Protein AF-A0A940MHP2-F1 (afdb_monomer)

pLDDT: mean 75.49, std 18.13, range [38.44, 93.75]

Secondary structure (DSSP, 8-state):
------TTGGG-HHHHHHHHHHHHHHHHHT--HHHHHHHHH---HHHHHHHHHHHHHTT-S-------

Sequence (68 aa):
GRHRGPGTAGRLGGRLGDVVDAYRAAQSRGEDPVLAVMAATGFGRRRTLRLIAGARDAGHLPSRRRKA

Radius of gyration: 12.12 Å; Cα contacts (8 Å, |Δi|>4): 50; chains: 1; bounding box: 33×19×34 Å

Mean predicted aligned error: 8.59 Å

Organism: NCBI:txid2798581

Solvent-accessible surface area (backbone atoms only — not comparable to full-atom values): 4221 Å² total; per-residue (Å²): 129,91,81,80,73,83,83,77,55,90,84,36,69,74,58,50,51,55,42,49,52,30,29,49,53,19,56,76,70,73,45,62,37,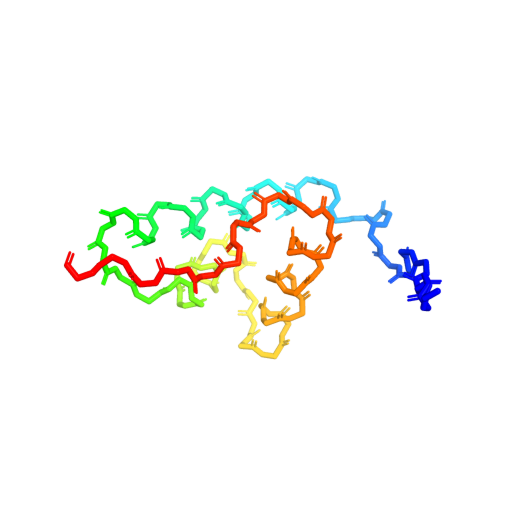65,60,37,27,22,68,74,67,73,42,57,69,77,58,39,54,51,51,55,49,52,36,38,77,71,64,77,42,81,80,86,72,83,78,129

Foldseek 3Di:
DDDPDDPPCPVCVVVLVQLLVQQVVCVVVVHDSLVSSCVSPVDDSVVSVVSVVSCVSVVSDDDDDDDD

Structure (mmCIF, N/CA/C/O backbone):
data_AF-A0A940MHP2-F1
#
_entry.id   AF-A0A940MHP2-F1
#
loop_
_atom_site.group_PDB
_atom_site.id
_atom_site.type_symbol
_atom_site.label_atom_id
_atom_site.label_alt_id
_atom_site.label_comp_id
_atom_site.label_asym_id
_atom_site.label_entity_id
_atom_site.label_seq_id
_atom_site.pdbx_PDB_ins_code
_atom_site.Cartn_x
_atom_site.Cartn_y
_atom_site.Cartn_z
_atom_site.occupancy
_atom_site.B_iso_or_equiv
_atom_site.auth_seq_id
_atom_site.auth_comp_id
_atom_site.auth_asym_id
_atom_site.auth_atom_id
_atom_site.pdbx_PDB_model_num
ATOM 1 N N . GLY A 1 1 ? -0.115 5.160 -27.258 1.00 38.44 1 GLY A N 1
ATOM 2 C CA . GLY A 1 1 ? -0.029 5.790 -25.922 1.00 38.44 1 GLY A CA 1
ATOM 3 C C . GLY A 1 1 ? 1.205 5.258 -25.226 1.00 38.44 1 GLY A C 1
ATOM 4 O O . GLY A 1 1 ? 1.507 4.092 -25.403 1.00 38.44 1 GLY A O 1
ATOM 5 N N . ARG A 1 2 ? 1.992 6.101 -24.551 1.00 41.00 2 ARG A N 1
ATOM 6 C CA . ARG A 1 2 ? 3.368 5.775 -24.12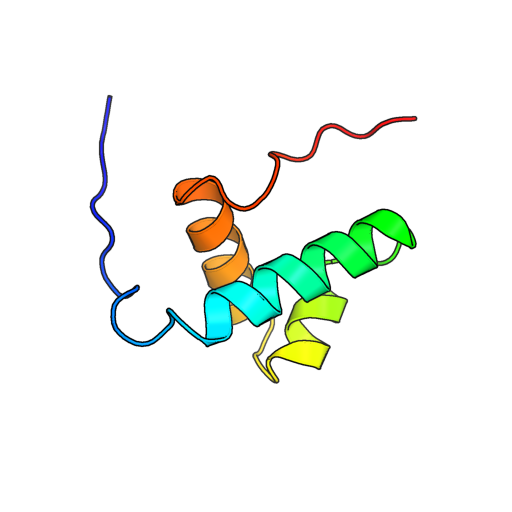8 1.00 41.00 2 ARG A CA 1
ATOM 7 C C . ARG A 1 2 ? 3.422 4.625 -23.107 1.00 41.00 2 ARG A C 1
ATOM 9 O O . ARG A 1 2 ? 3.213 4.854 -21.921 1.00 41.00 2 ARG A O 1
ATOM 16 N N . HIS A 1 3 ? 3.776 3.426 -23.565 1.00 44.84 3 HIS A N 1
ATOM 17 C CA . HIS A 1 3 ? 4.207 2.312 -22.723 1.00 44.84 3 HIS A CA 1
ATOM 18 C C . HIS A 1 3 ? 5.638 2.590 -22.238 1.00 44.84 3 HIS A C 1
ATOM 20 O O . HIS A 1 3 ? 6.604 2.350 -22.960 1.00 44.84 3 HIS A O 1
ATOM 26 N N . ARG A 1 4 ? 5.795 3.150 -21.032 1.00 47.22 4 ARG A N 1
ATOM 27 C CA . ARG A 1 4 ? 7.098 3.155 -20.351 1.00 47.22 4 ARG A CA 1
ATOM 28 C C . ARG A 1 4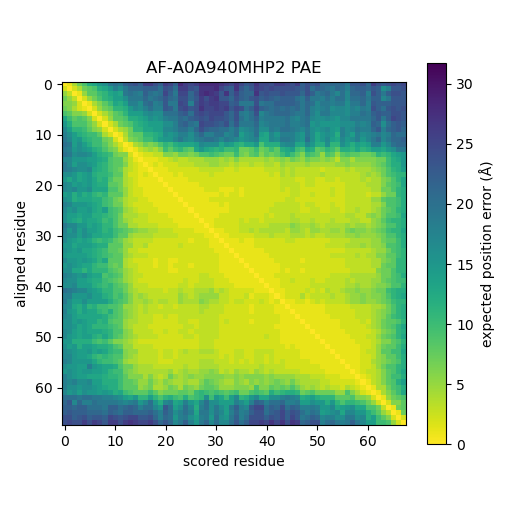 ? 7.281 1.791 -19.692 1.00 47.22 4 ARG A C 1
ATOM 30 O O . ARG A 1 4 ? 6.554 1.457 -18.766 1.00 47.22 4 ARG A O 1
ATOM 37 N N . GLY A 1 5 ? 8.222 1.011 -20.222 1.00 40.84 5 GLY A N 1
ATOM 38 C CA . GLY A 1 5 ? 8.562 -0.322 -19.731 1.00 40.84 5 GLY A CA 1
ATOM 39 C C . GLY A 1 5 ? 9.022 -0.344 -18.263 1.00 40.84 5 GLY A C 1
ATOM 40 O O . GLY A 1 5 ? 9.416 0.692 -17.715 1.00 40.84 5 GLY A O 1
ATOM 41 N N . PRO A 1 6 ? 8.991 -1.526 -17.621 1.00 48.84 6 PRO A N 1
ATOM 42 C CA . PRO A 1 6 ? 9.197 -1.704 -16.187 1.00 48.84 6 PRO A CA 1
ATOM 43 C C . PRO A 1 6 ? 10.690 -1.641 -15.837 1.00 48.84 6 PRO A C 1
ATOM 45 O O . PRO A 1 6 ? 11.331 -2.637 -15.509 1.00 48.84 6 PRO A O 1
ATOM 48 N N . GLY A 1 7 ? 11.282 -0.452 -15.902 1.00 46.06 7 GLY A N 1
ATOM 49 C CA . GLY A 1 7 ? 12.632 -0.234 -15.399 1.00 46.06 7 GLY A CA 1
ATOM 50 C C . GLY A 1 7 ? 12.636 -0.323 -13.873 1.00 46.06 7 GLY A C 1
ATOM 51 O O . GLY A 1 7 ? 12.086 0.561 -13.226 1.00 46.06 7 GLY A O 1
ATOM 52 N N . THR A 1 8 ? 13.290 -1.355 -13.317 1.00 48.91 8 THR A N 1
ATOM 53 C CA . THR A 1 8 ? 13.625 -1.628 -11.890 1.00 48.91 8 THR A CA 1
ATOM 54 C C . THR A 1 8 ? 12.769 -2.618 -11.076 1.00 48.91 8 THR A C 1
ATOM 56 O O . THR A 1 8 ? 13.149 -2.933 -9.947 1.00 48.91 8 THR A O 1
ATOM 59 N N . ALA A 1 9 ? 11.716 -3.230 -11.629 1.00 50.78 9 ALA A N 1
ATOM 60 C CA . ALA A 1 9 ? 10.875 -4.185 -10.877 1.00 50.78 9 ALA A CA 1
ATOM 61 C C . ALA A 1 9 ? 11.495 -5.589 -10.650 1.00 50.78 9 ALA A C 1
ATOM 63 O O . ALA A 1 9 ? 10.944 -6.388 -9.897 1.00 50.78 9 ALA A O 1
ATOM 64 N N . GLY A 1 10 ? 12.662 -5.896 -11.228 1.00 43.84 10 GLY A N 1
ATOM 65 C CA . GLY A 1 10 ? 13.245 -7.250 -11.219 1.00 43.84 10 GLY A CA 1
ATOM 66 C C . GLY A 1 10 ? 13.756 -7.780 -9.867 1.00 43.84 10 GLY A C 1
ATOM 67 O O . GLY A 1 10 ? 13.976 -8.975 -9.736 1.00 43.84 10 GLY A O 1
ATOM 68 N N . ARG A 1 11 ? 13.924 -6.932 -8.838 1.00 48.81 11 ARG A N 1
ATOM 69 C CA . ARG A 1 11 ? 14.300 -7.356 -7.461 1.00 48.81 11 ARG A CA 1
ATOM 70 C C . ARG A 1 11 ? 13.241 -7.050 -6.398 1.00 48.81 11 ARG A C 1
ATOM 72 O O . ARG A 1 11 ? 13.486 -7.220 -5.207 1.00 48.81 11 ARG A O 1
ATOM 79 N N . LEU A 1 12 ? 12.079 -6.558 -6.822 1.00 50.78 12 LEU A N 1
ATOM 80 C CA . LEU A 1 12 ? 10.990 -6.135 -5.940 1.00 50.78 12 LEU A CA 1
ATOM 81 C C . LEU A 1 12 ? 9.801 -7.100 -5.964 1.00 50.78 12 LEU A C 1
ATOM 83 O O . LEU A 1 12 ? 8.851 -6.845 -5.241 1.00 50.78 12 LEU A O 1
ATOM 87 N N . GLY A 1 13 ? 9.855 -8.197 -6.731 1.00 55.41 13 GLY A N 1
ATOM 88 C CA . GLY A 1 13 ? 8.738 -9.141 -6.880 1.00 55.41 13 GLY A CA 1
ATOM 89 C C . GLY A 1 13 ? 8.157 -9.637 -5.550 1.00 55.41 13 GLY A C 1
ATOM 90 O O . GLY A 1 13 ? 6.942 -9.659 -5.405 1.00 55.41 13 GLY A O 1
ATOM 91 N N . GLY A 1 14 ? 9.005 -9.910 -4.548 1.00 62.94 14 GLY A N 1
ATOM 92 C CA . GLY A 1 14 ? 8.543 -10.236 -3.190 1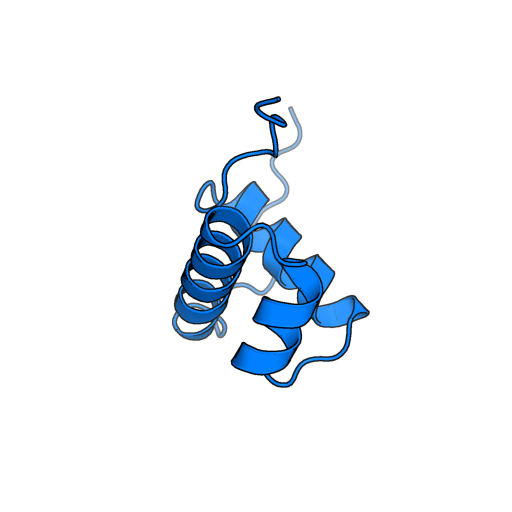.00 62.94 14 GLY A CA 1
ATOM 93 C C . GLY A 1 14 ? 7.956 -9.037 -2.431 1.00 62.94 14 GLY A C 1
ATOM 94 O O . GLY A 1 14 ? 6.899 -9.143 -1.829 1.00 62.94 14 GLY A O 1
ATOM 95 N N . ARG A 1 15 ? 8.584 -7.857 -2.536 1.00 71.69 15 ARG A N 1
ATOM 96 C CA . ARG A 1 15 ? 8.161 -6.642 -1.806 1.00 71.69 15 ARG A CA 1
ATOM 97 C C . ARG A 1 15 ? 6.932 -5.961 -2.403 1.00 71.69 15 ARG A C 1
ATOM 99 O O . ARG A 1 15 ? 6.314 -5.134 -1.743 1.00 71.69 15 ARG A O 1
ATOM 106 N N . LEU A 1 16 ? 6.603 -6.235 -3.665 1.00 75.50 16 LEU A N 1
ATOM 107 C CA . LEU A 1 16 ? 5.410 -5.692 -4.308 1.00 75.50 16 LEU A CA 1
ATOM 108 C C . LEU A 1 16 ? 4.142 -6.304 -3.699 1.00 75.50 16 LEU A C 1
ATOM 110 O O . LEU A 1 16 ? 3.159 -5.587 -3.552 1.00 75.50 16 LEU A O 1
ATOM 114 N N . GLY A 1 17 ? 4.197 -7.578 -3.288 1.00 78.56 17 GLY A N 1
ATOM 115 C CA . GLY A 1 17 ? 3.131 -8.238 -2.529 1.00 78.56 17 GLY A CA 1
ATOM 116 C C . GLY A 1 17 ? 2.859 -7.524 -1.206 1.00 78.56 17 GLY A C 1
ATOM 117 O O . GLY A 1 17 ? 1.754 -7.028 -1.006 1.00 78.56 17 GLY A O 1
ATOM 118 N N . ASP A 1 18 ? 3.900 -7.324 -0.389 1.00 84.81 18 ASP A N 1
ATOM 119 C CA . ASP A 1 18 ? 3.793 -6.618 0.900 1.00 84.81 18 ASP A CA 1
ATOM 120 C C . ASP A 1 18 ? 3.203 -5.205 0.748 1.00 84.81 18 ASP A C 1
ATOM 122 O O . ASP A 1 18 ? 2.388 -4.755 1.554 1.00 84.81 18 ASP A O 1
ATOM 126 N N . VAL A 1 19 ? 3.591 -4.491 -0.317 1.00 86.00 19 VAL A N 1
ATOM 127 C CA . VAL A 1 19 ? 3.045 -3.166 -0.648 1.00 86.00 19 VAL A CA 1
ATOM 128 C C . VAL A 1 19 ? 1.556 -3.254 -0.978 1.00 86.00 19 VAL A C 1
ATOM 130 O O . VAL A 1 19 ? 0.784 -2.420 -0.509 1.00 86.00 19 VAL A O 1
ATOM 133 N N . VAL A 1 20 ? 1.147 -4.221 -1.800 1.00 87.44 20 VAL A N 1
ATOM 134 C CA . VAL A 1 20 ? -0.248 -4.379 -2.234 1.00 87.44 20 V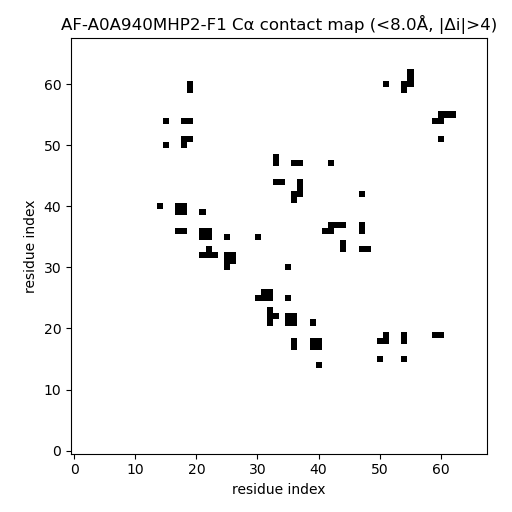AL A CA 1
ATOM 135 C C . VAL A 1 20 ? -1.143 -4.756 -1.058 1.00 87.44 20 VAL A C 1
ATOM 137 O O . VAL A 1 20 ? -2.207 -4.151 -0.896 1.00 87.44 20 VAL A O 1
ATOM 140 N N . ASP A 1 21 ? -0.695 -5.682 -0.214 1.00 89.31 21 ASP A N 1
ATOM 141 C CA . ASP A 1 21 ? -1.450 -6.149 0.946 1.00 89.31 21 ASP A CA 1
ATOM 142 C C . ASP A 1 21 ? -1.575 -5.059 2.009 1.00 89.31 21 ASP A C 1
ATOM 144 O O . ASP A 1 21 ? -2.691 -4.742 2.428 1.00 89.31 21 ASP A O 1
ATOM 148 N N . ALA A 1 22 ? -0.475 -4.387 2.369 1.00 90.81 22 ALA A N 1
ATOM 149 C CA . ALA A 1 22 ? -0.515 -3.271 3.316 1.00 90.81 22 ALA A CA 1
ATOM 150 C C . ALA A 1 22 ? -1.391 -2.115 2.804 1.00 90.81 22 ALA A C 1
ATOM 152 O O . ALA A 1 22 ? -2.183 -1.543 3.555 1.00 90.81 22 ALA A O 1
ATOM 153 N N . TYR A 1 23 ? -1.308 -1.795 1.509 1.00 90.50 23 TYR A N 1
ATOM 154 C CA . TYR A 1 23 ? -2.127 -0.752 0.891 1.00 90.50 23 TYR A CA 1
ATOM 155 C C . TYR A 1 23 ? -3.621 -1.105 0.907 1.00 90.50 23 TYR A C 1
ATOM 157 O O . TYR A 1 23 ? -4.463 -0.244 1.172 1.00 90.50 23 TYR A O 1
ATOM 165 N N . ARG A 1 24 ? -3.982 -2.361 0.616 1.00 87.38 24 ARG A N 1
ATOM 166 C CA . ARG A 1 24 ? -5.376 -2.836 0.655 1.00 87.38 24 ARG A CA 1
ATOM 167 C C . ARG A 1 24 ? -5.916 -2.915 2.079 1.00 87.38 24 ARG A C 1
ATOM 169 O O . ARG A 1 24 ? -7.038 -2.466 2.303 1.00 87.38 24 ARG A O 1
A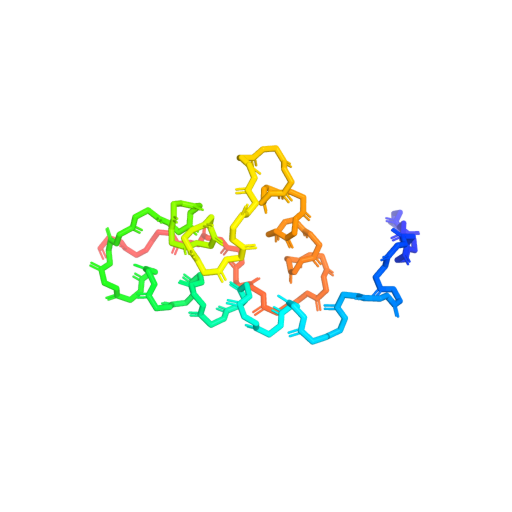TOM 176 N N . ALA A 1 25 ? -5.123 -3.406 3.028 1.00 89.62 25 ALA A N 1
ATOM 177 C CA . ALA A 1 25 ? -5.494 -3.462 4.438 1.00 89.62 25 ALA A CA 1
ATOM 178 C C . ALA A 1 25 ? -5.769 -2.060 4.998 1.00 89.62 25 ALA A C 1
ATOM 180 O O . ALA A 1 25 ? -6.821 -1.834 5.593 1.00 89.62 25 ALA A O 1
ATOM 181 N N . ALA A 1 26 ? -4.886 -1.096 4.721 1.00 91.00 26 ALA A N 1
ATOM 182 C CA . ALA A 1 26 ? -5.074 0.292 5.132 1.00 91.00 26 ALA A CA 1
ATOM 183 C C . ALA A 1 26 ? -6.320 0.923 4.499 1.00 91.00 26 ALA A C 1
ATOM 185 O O . ALA A 1 26 ? -7.118 1.542 5.197 1.00 91.00 26 ALA A O 1
ATOM 186 N N . GLN A 1 27 ? -6.548 0.701 3.198 1.00 87.00 27 GLN A N 1
ATOM 187 C CA . GLN A 1 27 ? -7.772 1.168 2.538 1.00 87.00 27 GLN A CA 1
ATOM 188 C C . GLN A 1 27 ? -9.039 0.580 3.165 1.00 87.00 27 GLN A C 1
ATOM 190 O O . GLN A 1 27 ? -10.007 1.312 3.347 1.00 87.00 27 GLN A O 1
ATOM 195 N N . SER A 1 28 ? -9.041 -0.712 3.504 1.00 86.81 28 SER A N 1
ATOM 196 C CA . SER A 1 28 ? -10.191 -1.361 4.145 1.00 86.81 28 SER A CA 1
ATOM 197 C C . SER A 1 28 ? -10.446 -0.847 5.562 1.00 86.81 28 SER A C 1
ATOM 199 O O . SER A 1 28 ? -11.581 -0.903 6.024 1.00 86.81 28 SER A O 1
ATOM 201 N N . ARG A 1 29 ? -9.405 -0.372 6.253 1.00 87.50 29 ARG A N 1
ATOM 202 C CA . ARG A 1 29 ? -9.484 0.196 7.608 1.00 87.50 29 ARG A CA 1
ATOM 203 C C . ARG A 1 29 ? -9.722 1.708 7.621 1.00 87.50 29 ARG A C 1
ATOM 205 O O . ARG A 1 29 ? -9.916 2.277 8.687 1.00 87.50 29 ARG A O 1
ATOM 212 N N . GLY A 1 30 ? -9.710 2.364 6.457 1.00 87.56 30 GLY A N 1
ATOM 213 C CA . GLY A 1 30 ? -9.793 3.825 6.358 1.00 87.56 30 GLY A CA 1
ATOM 214 C C . GLY A 1 30 ? -8.526 4.557 6.825 1.00 87.56 30 GLY A C 1
ATOM 215 O O . GLY A 1 30 ? -8.569 5.761 7.063 1.00 87.56 30 GLY A O 1
ATOM 216 N N . GLU A 1 31 ? -7.404 3.849 6.946 1.00 88.31 31 GLU A N 1
ATOM 217 C CA . GLU A 1 31 ? -6.108 4.391 7.362 1.00 88.31 31 GLU A CA 1
ATOM 218 C C . GLU A 1 31 ? -5.327 4.978 6.173 1.00 88.31 31 GLU A C 1
ATOM 220 O O . GLU A 1 31 ? -5.640 4.719 5.006 1.00 88.31 31 GLU A O 1
ATOM 225 N N . ASP A 1 32 ? -4.274 5.757 6.453 1.00 89.94 32 ASP A N 1
ATOM 226 C CA . ASP A 1 32 ? -3.402 6.272 5.397 1.00 89.94 32 ASP A CA 1
ATOM 227 C C . ASP A 1 32 ? -2.568 5.135 4.772 1.00 89.94 32 ASP A C 1
ATOM 229 O O . ASP A 1 32 ? -1.701 4.541 5.427 1.00 89.94 32 ASP A O 1
ATOM 233 N N . PRO A 1 33 ? -2.768 4.835 3.479 1.00 88.00 33 PRO A N 1
ATOM 234 C CA . PRO A 1 33 ? -2.128 3.690 2.857 1.00 88.00 33 PRO A CA 1
ATOM 235 C C . PRO A 1 33 ? -0.642 3.926 2.558 1.00 88.00 33 PRO A C 1
ATOM 237 O O . PRO A 1 33 ? 0.086 2.971 2.307 1.00 88.00 33 PRO A O 1
ATOM 240 N N . VAL A 1 34 ? -0.157 5.174 2.577 1.00 89.94 34 VAL A N 1
ATOM 241 C CA . VAL A 1 34 ? 1.278 5.455 2.437 1.00 89.94 34 VAL A CA 1
ATOM 242 C C . VAL A 1 34 ? 1.988 5.112 3.743 1.00 89.94 34 VAL A C 1
ATOM 244 O O . VAL A 1 34 ? 3.015 4.439 3.699 1.00 89.94 34 VAL A O 1
ATOM 247 N N . LEU A 1 35 ? 1.432 5.506 4.890 1.00 92.31 35 LEU A N 1
ATOM 248 C CA . LEU A 1 35 ? 1.970 5.170 6.208 1.00 92.31 35 LEU A CA 1
ATOM 249 C C . LEU A 1 35 ? 1.971 3.661 6.457 1.00 92.31 35 LEU A C 1
ATOM 251 O O . LEU A 1 35 ? 2.988 3.130 6.899 1.00 92.31 35 LEU A O 1
ATOM 255 N N . ALA A 1 36 ? 0.901 2.954 6.093 1.00 92.62 36 ALA A N 1
ATOM 256 C CA . ALA A 1 36 ? 0.848 1.500 6.233 1.00 92.62 36 ALA A CA 1
ATOM 257 C C . ALA A 1 36 ? 1.929 0.788 5.404 1.00 92.62 36 ALA A C 1
ATOM 259 O O . ALA A 1 36 ? 2.620 -0.100 5.900 1.00 92.62 36 ALA A O 1
ATOM 260 N N . VAL A 1 37 ? 2.147 1.217 4.156 1.00 89.94 37 VAL A N 1
ATOM 261 C CA . VAL A 1 37 ? 3.213 0.653 3.316 1.00 89.94 37 VAL A CA 1
ATOM 262 C C . VAL A 1 37 ? 4.599 1.037 3.841 1.00 89.94 37 VAL A C 1
ATOM 264 O O . VAL A 1 37 ? 5.522 0.228 3.771 1.00 89.94 37 VAL A O 1
ATOM 267 N N . MET A 1 38 ? 4.779 2.243 4.389 1.00 93.75 38 MET A N 1
ATOM 268 C CA . MET A 1 38 ? 6.029 2.618 5.063 1.00 93.75 38 MET A CA 1
ATOM 269 C C . MET A 1 38 ? 6.311 1.707 6.263 1.00 93.75 38 MET A C 1
ATOM 271 O O . MET A 1 38 ? 7.433 1.224 6.383 1.00 93.75 38 MET A O 1
ATOM 275 N N . ALA A 1 39 ? 5.307 1.427 7.099 1.00 90.06 39 ALA A N 1
ATOM 276 C CA . ALA A 1 39 ? 5.437 0.531 8.246 1.00 90.06 39 ALA A CA 1
ATOM 277 C C . ALA A 1 39 ? 5.755 -0.912 7.823 1.00 90.06 39 ALA A C 1
ATOM 279 O O . ALA A 1 39 ? 6.640 -1.537 8.398 1.00 90.06 39 ALA A O 1
ATOM 280 N N . ALA A 1 40 ? 5.096 -1.414 6.775 1.00 88.81 40 ALA A N 1
ATOM 281 C CA . ALA A 1 40 ? 5.300 -2.775 6.282 1.00 88.81 40 ALA A CA 1
ATOM 282 C C . ALA A 1 40 ? 6.656 -2.971 5.580 1.00 88.81 40 ALA A C 1
ATOM 284 O O . ALA A 1 40 ? 7.246 -4.043 5.650 1.00 88.81 40 ALA A O 1
ATOM 285 N N . THR A 1 41 ? 7.166 -1.942 4.894 1.00 84.38 41 THR A N 1
ATOM 286 C CA . THR A 1 41 ? 8.383 -2.062 4.067 1.00 84.38 41 THR A CA 1
ATOM 287 C C . THR A 1 41 ? 9.635 -1.437 4.687 1.00 84.38 41 THR A C 1
ATOM 289 O O . THR A 1 41 ? 10.736 -1.638 4.169 1.0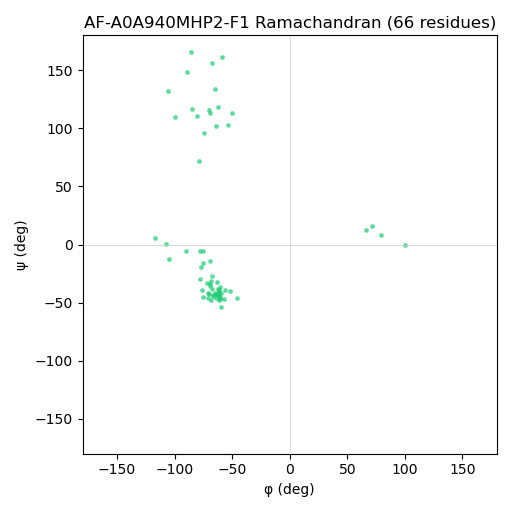0 84.38 41 THR A O 1
ATOM 292 N N . GLY A 1 42 ? 9.486 -0.637 5.748 1.00 89.50 42 GLY A N 1
ATOM 293 C CA . GLY A 1 42 ? 10.566 0.140 6.366 1.00 89.50 42 GLY A CA 1
ATOM 294 C C . GLY A 1 42 ? 11.126 1.258 5.477 1.00 89.50 42 GLY A C 1
ATOM 295 O O . GLY A 1 42 ? 12.196 1.802 5.751 1.00 89.50 42 GLY A O 1
ATOM 296 N N . PHE A 1 43 ? 10.455 1.597 4.373 1.00 88.31 43 PHE A N 1
ATOM 297 C CA . PHE A 1 43 ? 10.938 2.609 3.441 1.00 88.31 43 PHE A CA 1
ATOM 298 C C . PHE A 1 43 ? 10.468 4.021 3.789 1.00 88.31 43 PHE A C 1
ATOM 300 O O . PHE A 1 43 ? 9.359 4.248 4.261 1.00 88.31 43 PHE A O 1
ATOM 307 N N . GLY A 1 44 ? 11.305 5.008 3.460 1.00 89.38 44 GLY A N 1
ATOM 308 C CA . GLY A 1 44 ? 10.916 6.413 3.525 1.00 89.38 44 GLY A CA 1
ATOM 309 C C . GLY A 1 44 ? 9.850 6.778 2.483 1.00 89.38 44 GLY A C 1
ATOM 310 O O . GLY A 1 44 ? 9.772 6.190 1.399 1.00 89.38 44 GLY A O 1
ATOM 311 N N . ARG A 1 45 ? 9.092 7.841 2.770 1.00 89.12 45 ARG A N 1
ATOM 312 C CA . ARG A 1 45 ? 7.934 8.312 1.987 1.00 89.12 45 ARG A CA 1
ATOM 313 C C . ARG A 1 45 ? 8.160 8.360 0.470 1.00 89.12 45 ARG A C 1
ATOM 315 O O . ARG A 1 45 ? 7.329 7.881 -0.298 1.00 89.12 45 ARG A O 1
ATOM 322 N N . ARG A 1 46 ? 9.296 8.905 0.012 1.00 91.88 46 ARG A N 1
ATOM 323 C CA . ARG A 1 46 ? 9.612 9.031 -1.428 1.00 91.88 46 ARG A CA 1
ATOM 324 C C . ARG A 1 46 ? 9.706 7.672 -2.127 1.00 91.88 46 ARG A C 1
ATOM 326 O O . ARG A 1 46 ? 9.285 7.547 -3.274 1.00 91.8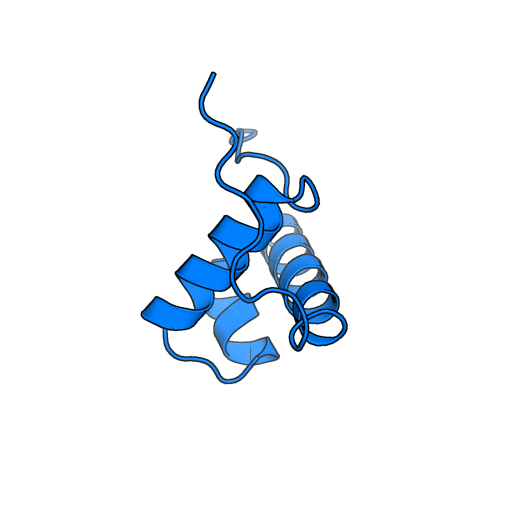8 46 ARG A O 1
ATOM 333 N N . ARG A 1 47 ? 10.273 6.664 -1.459 1.00 88.50 47 ARG A N 1
ATOM 334 C CA . ARG A 1 47 ? 10.421 5.312 -2.013 1.00 88.50 47 ARG A CA 1
ATOM 335 C C . ARG A 1 47 ? 9.091 4.566 -1.981 1.00 88.50 47 ARG A C 1
ATOM 337 O O . ARG A 1 47 ? 8.744 3.945 -2.979 1.00 88.50 47 ARG A O 1
ATOM 344 N N . THR A 1 48 ? 8.314 4.733 -0.916 1.00 89.31 48 THR A N 1
ATOM 345 C CA . THR A 1 48 ? 6.953 4.195 -0.811 1.00 89.31 48 THR A CA 1
ATOM 346 C C . THR A 1 48 ? 6.043 4.682 -1.934 1.00 89.31 48 THR A C 1
ATOM 348 O O . THR A 1 48 ? 5.407 3.873 -2.603 1.00 89.31 48 THR A O 1
ATOM 351 N N . LEU A 1 49 ? 6.035 5.985 -2.227 1.00 89.31 49 LEU A N 1
ATOM 352 C CA . LEU A 1 49 ? 5.224 6.533 -3.320 1.00 89.31 49 LEU A CA 1
ATOM 353 C C . LEU A 1 49 ? 5.597 5.944 -4.688 1.00 89.31 49 LEU A C 1
ATOM 355 O O . LEU A 1 49 ? 4.713 5.700 -5.504 1.00 89.31 49 LEU A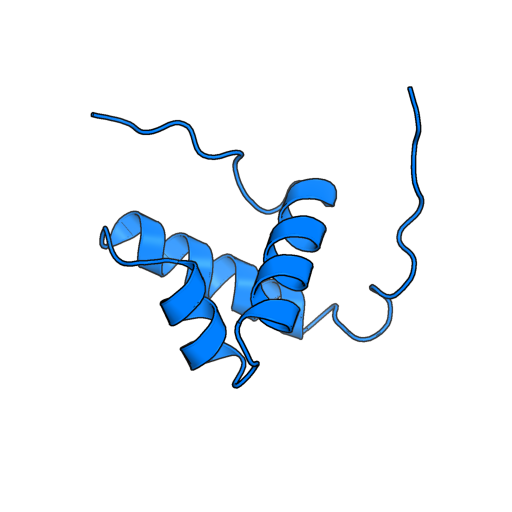 O 1
ATOM 359 N N . ARG A 1 50 ? 6.886 5.671 -4.933 1.00 88.62 50 ARG A N 1
ATOM 360 C CA . ARG A 1 50 ? 7.335 5.003 -6.167 1.00 88.62 50 ARG A CA 1
ATOM 361 C C . ARG A 1 50 ? 6.865 3.555 -6.247 1.00 88.62 50 ARG A C 1
ATOM 363 O O . ARG A 1 50 ? 6.505 3.115 -7.329 1.00 88.62 50 ARG A O 1
ATOM 370 N N . LEU A 1 51 ? 6.852 2.832 -5.127 1.00 86.75 51 LEU A N 1
ATOM 371 C CA . LEU A 1 51 ? 6.345 1.459 -5.080 1.00 86.75 51 LEU A CA 1
ATOM 372 C C . LEU A 1 51 ? 4.841 1.411 -5.331 1.00 86.75 51 LEU A C 1
ATOM 374 O O . LEU A 1 51 ? 4.389 0.611 -6.138 1.00 86.75 51 LEU A O 1
ATOM 378 N N . ILE A 1 52 ? 4.080 2.312 -4.707 1.00 86.94 52 ILE A N 1
ATOM 379 C CA . ILE A 1 52 ? 2.638 2.436 -4.944 1.00 86.94 52 ILE A CA 1
ATOM 380 C C . ILE A 1 52 ? 2.367 2.810 -6.407 1.00 86.94 52 ILE A C 1
ATOM 382 O O . ILE A 1 52 ? 1.471 2.240 -7.021 1.00 86.94 52 ILE A O 1
ATOM 386 N N . ALA A 1 53 ? 3.141 3.736 -6.985 1.00 85.75 53 ALA A N 1
ATOM 387 C CA . ALA A 1 53 ? 3.035 4.079 -8.402 1.00 85.75 53 ALA A CA 1
ATOM 388 C C . ALA A 1 53 ? 3.338 2.871 -9.302 1.00 85.75 53 ALA A C 1
ATOM 390 O O . ALA A 1 53 ? 2.525 2.546 -10.157 1.00 85.75 53 ALA A O 1
ATOM 391 N N . GLY A 1 54 ? 4.424 2.137 -9.044 1.00 85.31 54 GLY A N 1
ATOM 392 C CA . GLY A 1 54 ? 4.753 0.919 -9.789 1.00 85.31 54 GLY A CA 1
ATOM 393 C C . GLY A 1 54 ? 3.686 -0.173 -9.662 1.00 85.31 54 GLY A C 1
ATOM 394 O O . GLY A 1 54 ? 3.345 -0.814 -10.648 1.00 85.31 54 GLY A O 1
ATOM 395 N N . ALA A 1 55 ? 3.098 -0.347 -8.475 1.00 85.44 55 ALA A N 1
ATOM 396 C CA . ALA A 1 55 ? 2.003 -1.290 -8.248 1.00 85.44 55 ALA A CA 1
ATOM 397 C C . ALA A 1 55 ? 0.701 -0.872 -8.958 1.00 85.44 55 ALA A C 1
ATOM 399 O O . ALA A 1 55 ? -0.073 -1.733 -9.376 1.00 85.44 55 ALA A O 1
ATOM 400 N N . ARG A 1 56 ? 0.455 0.436 -9.115 1.00 83.75 56 ARG A N 1
ATOM 401 C CA . ARG A 1 56 ? -0.652 0.969 -9.928 1.00 83.75 56 ARG A CA 1
ATOM 402 C C . ARG A 1 56 ? -0.409 0.759 -11.416 1.00 83.75 56 ARG A C 1
ATOM 404 O O . ARG A 1 56 ? -1.306 0.280 -12.098 1.00 83.75 56 ARG A O 1
ATOM 411 N N . ASP A 1 57 ? 0.793 1.068 -11.893 1.00 83.75 57 ASP A N 1
ATOM 412 C CA . ASP A 1 57 ? 1.173 0.895 -13.298 1.00 83.75 57 ASP A CA 1
ATOM 413 C C . ASP A 1 57 ? 1.146 -0.587 -13.709 1.00 83.75 57 ASP A C 1
ATOM 415 O O . ASP A 1 57 ? 0.780 -0.914 -14.834 1.00 83.75 57 ASP A O 1
ATOM 419 N N . ALA A 1 58 ? 1.463 -1.492 -12.778 1.00 81.31 58 ALA A N 1
ATOM 420 C CA . ALA A 1 58 ? 1.345 -2.939 -12.953 1.00 81.31 58 ALA A CA 1
ATOM 421 C C . ALA A 1 58 ? -0.096 -3.480 -12.809 1.00 81.31 58 ALA A C 1
ATOM 423 O O . ALA A 1 58 ? -0.326 -4.666 -13.020 1.00 81.31 58 ALA A O 1
ATOM 424 N N . GLY A 1 59 ? -1.072 -2.642 -12.440 1.00 82.94 59 GLY A N 1
ATOM 425 C CA . GLY A 1 59 ? -2.481 -3.031 -12.316 1.00 82.94 59 GLY A CA 1
ATOM 426 C C . GLY A 1 59 ? -2.856 -3.775 -11.027 1.00 82.94 59 GLY A C 1
ATOM 427 O O . GLY A 1 59 ? -3.989 -4.234 -10.899 1.00 82.94 59 GLY A O 1
ATOM 428 N N . HIS A 1 60 ? -1.957 -3.880 -10.045 1.00 81.75 60 HIS A N 1
ATOM 429 C CA . HIS A 1 60 ? -2.241 -4.559 -8.772 1.00 81.75 60 HIS A CA 1
ATOM 430 C C . HIS A 1 60 ? -3.082 -3.707 -7.808 1.00 81.75 60 HIS A C 1
ATOM 432 O O . HIS A 1 60 ? -3.849 -4.237 -6.994 1.00 81.75 60 HIS A O 1
ATOM 438 N N . LEU A 1 61 ? -2.950 -2.380 -7.893 1.00 79.75 61 LEU A N 1
ATOM 439 C CA . LEU A 1 61 ? -3.679 -1.439 -7.047 1.00 79.75 61 LEU A CA 1
ATOM 440 C C . LEU A 1 61 ? -4.795 -0.728 -7.816 1.00 79.75 61 LEU A C 1
ATOM 442 O O . LEU A 1 61 ? -4.535 -0.165 -8.881 1.00 79.75 61 LEU A O 1
ATOM 446 N N . PRO A 1 62 ? -6.021 -0.669 -7.262 1.00 68.88 62 PRO A N 1
ATOM 447 C CA . PRO A 1 62 ? -7.090 0.104 -7.870 1.00 68.88 62 PRO A CA 1
ATOM 448 C C . PRO A 1 62 ? -6.741 1.597 -7.848 1.00 68.88 62 PRO A C 1
ATOM 450 O O . PRO A 1 62 ? -6.304 2.144 -6.829 1.00 68.88 62 PRO A O 1
ATOM 453 N N . SER A 1 63 ? -6.950 2.274 -8.981 1.00 59.31 63 SER A N 1
ATOM 454 C CA . SER A 1 63 ? -6.912 3.736 -9.030 1.00 59.31 63 SER A CA 1
ATOM 455 C C . SER A 1 63 ? -8.029 4.264 -8.132 1.00 59.31 63 SER A C 1
ATOM 457 O O . SER A 1 63 ? -9.198 3.928 -8.320 1.00 59.31 63 SER A O 1
ATOM 459 N N . ARG A 1 64 ? -7.651 5.012 -7.095 1.00 67.62 64 ARG A N 1
ATOM 460 C CA . ARG A 1 64 ? -8.520 5.420 -5.988 1.00 67.62 64 ARG A CA 1
ATOM 461 C C . ARG A 1 64 ? -9.783 6.110 -6.512 1.00 67.62 64 ARG A C 1
ATOM 463 O O . ARG A 1 64 ? -9.751 7.294 -6.833 1.00 67.62 64 ARG A O 1
ATOM 470 N N . ARG A 1 65 ? -10.913 5.398 -6.515 1.00 50.44 65 ARG A N 1
ATOM 471 C CA . ARG A 1 65 ? -12.237 6.020 -6.495 1.00 50.44 65 ARG A CA 1
ATOM 472 C C . ARG A 1 65 ? -12.732 5.962 -5.054 1.00 50.44 65 ARG A C 1
ATOM 474 O O . ARG A 1 65 ? -12.994 4.892 -4.518 1.00 50.44 65 ARG A O 1
ATOM 481 N N . ARG A 1 66 ? -12.777 7.138 -4.428 1.00 43.75 66 ARG A N 1
ATOM 482 C CA . ARG A 1 66 ? -13.430 7.406 -3.144 1.00 43.75 66 ARG A CA 1
ATOM 483 C C . ARG A 1 66 ? -14.857 6.849 -3.227 1.00 43.75 66 ARG A C 1
ATOM 485 O O . ARG A 1 66 ? -15.634 7.370 -4.023 1.00 43.75 66 ARG A O 1
ATOM 492 N N . LYS A 1 67 ? -15.201 5.808 -2.465 1.00 48.56 67 LYS A N 1
ATOM 493 C CA . LYS A 1 67 ? -16.607 5.610 -2.103 1.00 48.56 67 LYS A CA 1
ATOM 494 C C . LYS A 1 67 ? -16.855 6.461 -0.864 1.00 48.56 67 LYS A C 1
ATOM 496 O O . LYS A 1 67 ? -16.134 6.332 0.123 1.00 48.56 67 LYS A O 1
ATOM 501 N N . ALA A 1 68 ? -17.738 7.438 -1.057 1.00 39.38 68 ALA A N 1
ATOM 502 C CA . ALA A 1 68 ? -18.467 8.103 0.008 1.00 39.38 68 ALA A CA 1
ATOM 503 C C . ALA A 1 68 ? -19.351 7.083 0.735 1.00 39.38 68 ALA A C 1
ATOM 505 O O . ALA A 1 68 ? -19.674 6.052 0.092 1.00 39.38 68 ALA A O 1
#

Nearest PDB structures (foldseek):
  7bhy-assembly1_A  TM=6.825E-01  e=1.372E+00  Bacillus subtilis subsp. subtilis str. 168
  2ev0-assembly1_B  TM=6.578E-01  e=2.966E+00  Bacillus subtilis
  4hx7-assembly1_A  TM=6.746E-01  e=5.057E+00  Bacillus subtilis subsp. subtilis str. 168
  3r61-assembly1_B  TM=7.281E-01  e=5.693E+00  Bacillus subtilis

InterPro domains:
  IPR046186 Protein of unknown function DUF6214 [PF19720] (10-67)